Protein AF-M4BXI0-F1 (afdb_monomer)

Sequence (98 aa):
MNLVLALQSVRAERDAKNLPRAQNAPPVLPAQLVKLSPRRFVKDVLSPHREQLAKAWTDEWIDGVESDHRLLRKTYDEDEEFRAVIDKHDVNTFFDEA

Foldseek 3Di:
DDVVVVVVPDDDDQDPLNDDDPDDQPLAAPLNLLVDDLVCCCPVPLVVCPVNCVVPHDPVVSVVVSVVSVVSNVCCVVPPVSVVVSVVDDPPQDNVND

Mean predicted aligned error: 10.44 Å

Radius of gyration: 17.85 Å; Cα contacts (8 Å, |Δi|>4): 49; chains: 1; bounding box: 33×36×53 Å

Secondary structure (DSSP, 8-state):
--HHHHHHT------TTSPPPSSPPP---HHHHHTS-HHHHIIIIIGGGHHHHTTTS-HHHHHHHHHHHHHHHHHHHH-HHHHHHHHH--TT--GGG-

pLDDT: mean 80.12, std 13.57, range [50.81, 96.62]

Solvent-accessible surface area (backbone atoms only — not comparable to full-atom values): 6179 Å² total; per-residue (Å²): 134,63,67,70,66,56,54,74,68,63,70,89,76,76,46,94,89,58,59,81,66,97,61,75,80,74,97,64,55,75,56,54,57,46,73,42,53,66,72,52,38,43,61,74,56,46,57,80,40,41,79,64,46,58,75,82,43,52,70,68,59,59,54,43,52,56,54,52,47,49,50,49,30,49,45,46,77,72,34,67,69,61,30,52,57,43,64,68,58,51,98,83,54,48,82,92,76,106

Organism: Hyaloperonospora arabidopsidis (strain Emoy2) (NCBI:txid559515)

Structure (mmCIF, N/CA/C/O backbone):
data_AF-M4BXI0-F1
#
_entry.id   AF-M4BXI0-F1
#
loop_
_atom_site.group_PDB
_atom_site.id
_atom_site.type_symbol
_atom_site.label_atom_id
_atom_site.label_alt_id
_atom_site.label_comp_id
_atom_site.label_asym_id
_atom_site.label_entity_id
_atom_site.label_seq_id
_atom_site.pdbx_PDB_ins_code
_atom_site.Cartn_x
_atom_site.Cartn_y
_atom_site.Cartn_z
_atom_site.occupancy
_atom_site.B_iso_or_equiv
_atom_site.auth_seq_id
_atom_s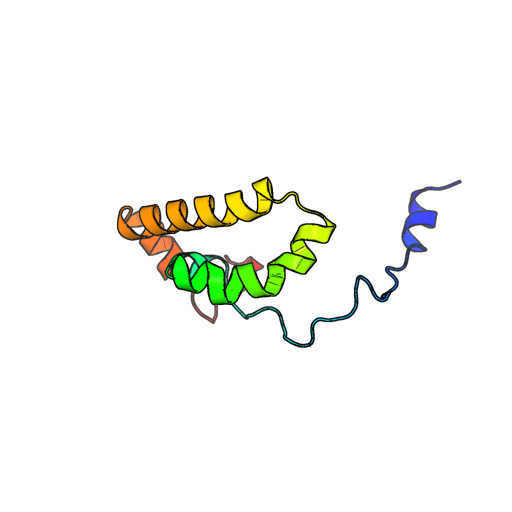ite.auth_comp_id
_atom_site.auth_asym_id
_atom_site.auth_atom_id
_atom_site.pdbx_PDB_model_num
ATOM 1 N N . MET A 1 1 ? -1.970 24.258 -36.898 1.00 57.25 1 MET A N 1
ATOM 2 C CA . MET A 1 1 ? -2.087 22.833 -36.519 1.00 57.25 1 MET A CA 1
ATOM 3 C C . MET A 1 1 ? -2.892 22.767 -35.230 1.00 57.25 1 MET A C 1
ATOM 5 O O . MET A 1 1 ? -2.483 23.380 -34.255 1.00 57.25 1 MET A O 1
ATOM 9 N N . ASN A 1 2 ? -4.079 22.156 -35.249 1.00 75.19 2 ASN A N 1
ATOM 10 C CA . ASN A 1 2 ? -4.975 22.124 -34.090 1.00 75.19 2 ASN A CA 1
ATOM 11 C C . ASN A 1 2 ? -4.590 20.941 -33.184 1.00 75.19 2 ASN A C 1
ATOM 13 O O . ASN A 1 2 ? -4.844 19.789 -33.532 1.00 75.19 2 ASN A O 1
ATOM 17 N N . LEU A 1 3 ? -3.950 21.238 -32.050 1.00 70.62 3 LEU A N 1
ATOM 18 C CA . LEU A 1 3 ? -3.467 20.260 -31.064 1.00 70.62 3 LEU A CA 1
ATOM 19 C C . LEU A 1 3 ? -4.561 19.292 -30.586 1.00 70.62 3 LEU A C 1
ATOM 21 O O . LEU A 1 3 ? -4.279 18.122 -30.347 1.00 70.62 3 LEU A O 1
ATOM 25 N N . VAL A 1 4 ? -5.814 19.751 -30.515 1.00 71.00 4 VAL A N 1
ATOM 26 C CA . VAL A 1 4 ? -6.952 18.938 -30.061 1.00 71.00 4 VAL A CA 1
ATOM 27 C C . VAL A 1 4 ? -7.292 17.831 -31.067 1.00 71.00 4 VAL A C 1
ATOM 29 O O . VAL A 1 4 ? -7.540 16.697 -30.668 1.00 71.00 4 VAL A O 1
ATOM 32 N N . LEU A 1 5 ? -7.226 18.119 -32.372 1.00 71.44 5 LEU A N 1
ATOM 33 C CA . LEU A 1 5 ? -7.442 17.114 -33.425 1.00 71.44 5 LEU A CA 1
ATOM 34 C C . LEU A 1 5 ? -6.283 16.106 -33.501 1.00 71.44 5 LEU A C 1
ATOM 36 O O . LEU A 1 5 ? -6.508 14.926 -33.754 1.00 71.44 5 LEU A O 1
ATOM 40 N N . ALA A 1 6 ? -5.049 16.548 -33.241 1.00 68.81 6 ALA A N 1
ATOM 41 C CA . ALA A 1 6 ? -3.876 15.672 -33.220 1.00 68.81 6 ALA A CA 1
ATOM 42 C C . ALA A 1 6 ? -3.890 14.695 -32.027 1.00 68.81 6 ALA A C 1
ATOM 44 O O . ALA A 1 6 ? -3.482 13.543 -32.164 1.00 68.81 6 ALA A O 1
ATOM 45 N N . LEU A 1 7 ? -4.419 15.110 -30.873 1.00 71.50 7 LEU A N 1
ATOM 46 C CA . LEU A 1 7 ? -4.596 14.231 -29.712 1.00 71.50 7 LEU A CA 1
ATOM 47 C C . LEU A 1 7 ? -5.637 13.129 -29.957 1.00 71.50 7 LEU A C 1
ATOM 49 O O . LEU A 1 7 ? -5.433 12.002 -29.521 1.00 71.50 7 LEU A O 1
ATOM 53 N N . GLN A 1 8 ? -6.704 13.407 -30.714 1.00 69.88 8 GLN A N 1
ATOM 54 C CA . GLN A 1 8 ? -7.715 12.399 -31.075 1.00 69.88 8 GLN A CA 1
ATOM 55 C C . GLN A 1 8 ? -7.158 11.269 -31.959 1.00 69.88 8 GLN A C 1
ATOM 57 O O . GLN A 1 8 ? -7.726 10.179 -32.001 1.00 69.88 8 GLN A O 1
ATOM 62 N N . SER A 1 9 ? -6.041 11.515 -32.652 1.00 69.44 9 SER A N 1
ATOM 63 C CA . SER A 1 9 ? -5.325 10.506 -33.440 1.00 69.44 9 SER A CA 1
ATOM 64 C C . SER A 1 9 ? -4.281 9.710 -32.651 1.00 69.44 9 SER A C 1
ATOM 66 O O . SER A 1 9 ? -3.763 8.721 -33.168 1.00 69.44 9 SER A O 1
ATOM 68 N N . VAL A 1 10 ? -3.984 10.092 -31.404 1.00 73.06 10 VAL A N 1
ATOM 69 C CA . VAL A 1 10 ? -3.075 9.331 -30.541 1.00 73.06 10 VAL A CA 1
ATOM 70 C C . VAL A 1 10 ? -3.819 8.098 -30.045 1.00 73.06 10 VAL A C 1
ATOM 72 O O . VAL A 1 10 ? -4.685 8.172 -29.176 1.00 73.06 10 VAL A O 1
ATOM 75 N N . ARG A 1 11 ? -3.482 6.939 -30.607 1.00 67.38 11 ARG A N 1
ATOM 76 C CA . ARG A 1 11 ? -3.897 5.648 -30.061 1.00 67.38 11 ARG A CA 1
ATOM 77 C C . ARG A 1 11 ? -2.779 5.114 -29.184 1.00 67.38 11 ARG A C 1
ATOM 79 O O . ARG A 1 11 ? -1.634 5.051 -29.618 1.00 67.38 11 ARG A O 1
ATOM 86 N N . ALA A 1 12 ? -3.122 4.711 -27.964 1.00 63.78 12 ALA A N 1
ATOM 87 C CA . ALA A 1 12 ? -2.208 3.943 -27.136 1.00 63.78 12 ALA A CA 1
ATOM 88 C C . ALA A 1 12 ? -1.968 2.587 -27.815 1.00 63.78 12 ALA A C 1
ATOM 90 O O . ALA A 1 12 ? -2.876 1.761 -27.912 1.00 63.78 12 ALA A O 1
ATOM 91 N N . GLU A 1 13 ? -0.759 2.379 -28.323 1.00 68.50 13 GLU A N 1
ATOM 92 C CA . GLU A 1 13 ? -0.342 1.100 -28.880 1.00 68.50 13 GLU A CA 1
ATOM 93 C C . GLU A 1 13 ? 0.166 0.197 -27.750 1.00 68.50 13 GLU A C 1
ATOM 95 O O . GLU A 1 13 ? 0.874 0.642 -26.843 1.00 68.50 13 GLU A O 1
ATOM 100 N N . ARG A 1 14 ? -0.228 -1.080 -27.773 1.00 63.00 14 ARG A N 1
ATOM 101 C CA . ARG A 1 14 ? 0.365 -2.079 -26.882 1.00 63.00 14 ARG A CA 1
ATOM 102 C C . ARG A 1 14 ? 1.667 -2.554 -27.500 1.00 63.00 14 ARG A C 1
ATOM 104 O O . ARG A 1 14 ? 1.655 -3.173 -28.556 1.00 63.00 14 ARG A O 1
ATOM 111 N N . ASP A 1 15 ? 2.762 -2.315 -26.804 1.00 72.00 15 ASP A N 1
ATOM 112 C CA . ASP A 1 15 ? 4.080 -2.824 -27.153 1.00 72.00 15 ASP A CA 1
ATOM 113 C C . ASP A 1 15 ? 4.554 -3.845 -26.107 1.00 72.00 15 ASP A C 1
ATOM 115 O O . ASP A 1 15 ? 3.867 -4.128 -25.122 1.00 72.00 15 ASP A O 1
ATOM 119 N N . ALA A 1 16 ? 5.767 -4.375 -26.283 1.00 73.44 16 ALA A N 1
ATOM 120 C CA . ALA A 1 16 ? 6.397 -5.272 -25.311 1.00 73.44 16 ALA A CA 1
ATOM 121 C C . ALA A 1 16 ? 6.516 -4.659 -23.897 1.00 73.44 16 ALA A C 1
ATOM 123 O O . ALA A 1 16 ? 6.718 -5.383 -22.922 1.00 73.44 16 ALA A O 1
ATOM 124 N N . LYS A 1 17 ? 6.387 -3.332 -23.760 1.00 63.12 17 LYS A N 1
ATOM 125 C CA . LYS A 1 17 ? 6.450 -2.621 -22.481 1.00 63.12 17 LYS A CA 1
ATOM 126 C C . LYS A 1 17 ? 5.076 -2.470 -21.818 1.00 63.12 17 LYS A C 1
ATOM 128 O O . LYS A 1 17 ? 5.064 -2.301 -20.596 1.00 63.12 17 LYS A O 1
ATOM 133 N N . ASN A 1 18 ? 3.979 -2.597 -22.572 1.00 65.56 18 ASN A N 1
ATOM 134 C CA . ASN A 1 18 ? 2.582 -2.469 -22.133 1.00 65.56 18 ASN A CA 1
ATOM 135 C C . ASN A 1 18 ? 1.714 -3.707 -22.466 1.00 65.56 18 ASN A C 1
ATOM 137 O O . ASN A 1 18 ? 0.500 -3.609 -22.676 1.00 65.56 18 ASN A O 1
ATOM 141 N N . LEU A 1 19 ? 2.330 -4.891 -22.541 1.00 68.00 19 LEU A N 1
ATOM 142 C CA . LEU A 1 19 ? 1.592 -6.149 -22.630 1.00 68.00 19 LEU A CA 1
ATOM 143 C C . LEU A 1 19 ? 0.730 -6.352 -21.370 1.00 68.00 19 LEU A C 1
ATOM 145 O O . LEU A 1 19 ? 1.152 -5.988 -20.268 1.00 68.00 19 LEU A O 1
ATOM 149 N N . PRO A 1 20 ? -0.471 -6.946 -21.506 1.00 62.03 20 PRO A N 1
ATOM 150 C CA . PRO A 1 20 ? -1.286 -7.294 -20.352 1.00 62.03 20 PRO A CA 1
ATOM 151 C C . PRO A 1 20 ? -0.510 -8.260 -19.452 1.00 62.03 20 PRO A C 1
ATOM 153 O O . PRO A 1 20 ? 0.151 -9.182 -19.934 1.00 62.03 20 PRO A O 1
ATOM 156 N N . ARG A 1 21 ? -0.595 -8.056 -18.135 1.00 61.50 21 ARG A N 1
ATOM 157 C CA . ARG A 1 21 ? -0.056 -9.021 -17.176 1.00 61.50 21 ARG A CA 1
ATOM 158 C C . ARG A 1 21 ? -0.749 -10.369 -17.356 1.00 61.50 21 ARG A C 1
ATOM 160 O O . ARG A 1 21 ? -1.951 -10.427 -17.594 1.00 61.50 21 ARG A O 1
ATOM 167 N N . ALA A 1 22 ? 0.007 -11.448 -17.159 1.00 60.34 22 ALA A N 1
ATOM 168 C CA . ALA A 1 22 ? -0.545 -12.802 -17.106 1.00 60.34 22 ALA A CA 1
ATOM 169 C C . ALA A 1 22 ? -1.521 -12.995 -15.927 1.00 60.34 22 ALA A C 1
ATOM 171 O O . ALA A 1 22 ? -2.373 -13.876 -15.967 1.00 60.34 22 ALA A O 1
ATOM 172 N N . GLN A 1 23 ? -1.399 -12.168 -14.885 1.00 55.62 23 GLN A N 1
ATOM 173 C CA . GLN A 1 23 ? -2.318 -12.122 -13.753 1.00 55.62 23 GLN A CA 1
ATOM 174 C C . GLN A 1 23 ? -3.065 -10.793 -13.760 1.00 55.62 23 GLN A C 1
ATOM 176 O O . GLN A 1 23 ? -2.453 -9.730 -13.889 1.00 55.62 23 GLN A O 1
ATOM 181 N N . ASN A 1 24 ? -4.387 -10.863 -13.605 1.00 57.78 24 ASN A N 1
ATOM 182 C CA . ASN A 1 24 ? -5.210 -9.682 -13.379 1.00 57.78 24 ASN A CA 1
ATOM 183 C C . ASN A 1 24 ? -4.710 -8.931 -12.141 1.00 57.78 24 ASN A C 1
ATOM 185 O O . ASN A 1 24 ? -4.183 -9.548 -11.211 1.00 57.78 24 ASN A O 1
ATOM 189 N N . ALA A 1 25 ? -4.895 -7.607 -12.126 1.00 55.00 25 ALA A N 1
ATOM 190 C CA . ALA A 1 25 ? -4.743 -6.853 -10.889 1.00 55.00 25 ALA A CA 1
ATOM 191 C C . ALA A 1 25 ? -5.608 -7.537 -9.818 1.00 55.00 25 ALA A C 1
ATOM 193 O O . ALA A 1 25 ? -6.755 -7.897 -10.115 1.00 55.00 25 ALA A O 1
ATOM 194 N N . PRO A 1 26 ? -5.063 -7.804 -8.622 1.00 55.50 26 PRO A N 1
ATOM 195 C CA . PRO A 1 26 ? -5.844 -8.460 -7.596 1.00 55.50 26 PRO A CA 1
ATOM 196 C C . PRO A 1 26 ? -7.067 -7.573 -7.291 1.00 55.50 26 PRO A C 1
ATOM 198 O O . PRO A 1 26 ? -6.931 -6.346 -7.291 1.00 55.50 26 PRO A O 1
ATOM 201 N N . PRO A 1 27 ? -8.264 -8.154 -7.089 1.00 57.81 27 PRO A N 1
ATOM 202 C CA . PRO A 1 27 ? -9.490 -7.407 -6.824 1.00 57.81 27 PRO A CA 1
ATOM 203 C C . PRO A 1 27 ? -9.460 -6.900 -5.380 1.00 57.81 27 PRO A C 1
ATOM 205 O O . PRO A 1 27 ? -10.194 -7.383 -4.524 1.00 57.81 27 PRO A O 1
ATOM 208 N N . VAL A 1 28 ? -8.524 -6.003 -5.085 1.00 62.12 28 VAL A N 1
ATOM 209 C CA . VAL A 1 28 ? -8.322 -5.450 -3.750 1.00 62.12 28 VAL A CA 1
ATOM 210 C C . VAL A 1 28 ? -8.782 -4.010 -3.804 1.00 62.12 28 VAL A C 1
ATOM 212 O O . VAL A 1 28 ? -8.166 -3.179 -4.471 1.00 62.12 28 VAL A O 1
ATOM 215 N N . LEU A 1 29 ? -9.883 -3.721 -3.117 1.00 71.44 29 LEU A N 1
ATOM 216 C CA . LEU A 1 29 ? -10.291 -2.340 -2.896 1.00 71.44 29 LEU A CA 1
ATOM 217 C C . LEU A 1 29 ? -9.204 -1.620 -2.083 1.00 71.44 29 LEU A C 1
ATOM 219 O O . LEU A 1 29 ? -8.557 -2.264 -1.247 1.00 71.44 29 LEU A O 1
ATOM 223 N N . PRO A 1 30 ? -9.013 -0.299 -2.256 1.00 70.94 30 PRO A N 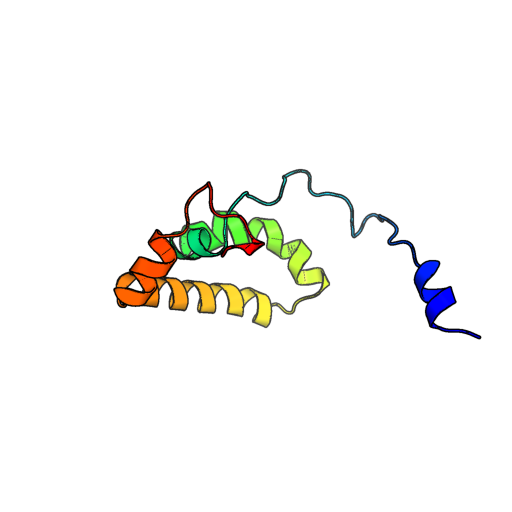1
ATOM 224 C CA . PRO A 1 30 ? -8.032 0.457 -1.475 1.00 70.94 30 PRO A CA 1
ATOM 225 C C . PRO A 1 30 ? -8.156 0.208 0.039 1.00 70.94 30 PRO A C 1
ATOM 227 O O . PRO A 1 30 ? -7.160 -0.062 0.711 1.00 70.94 30 PRO A O 1
ATOM 230 N N . ALA A 1 31 ? -9.388 0.153 0.556 1.00 79.00 31 ALA A N 1
ATOM 231 C CA . ALA A 1 31 ? -9.682 -0.147 1.958 1.00 79.00 31 ALA A CA 1
ATOM 232 C C . ALA A 1 31 ? -9.195 -1.539 2.414 1.00 79.00 31 ALA A C 1
ATOM 234 O O . ALA A 1 31 ? -8.781 -1.728 3.557 1.00 79.00 31 ALA A O 1
ATOM 235 N N . GLN A 1 32 ? -9.188 -2.532 1.522 1.00 81.44 32 GLN A N 1
ATOM 236 C CA . GLN A 1 32 ? -8.713 -3.878 1.842 1.00 81.44 32 GLN A CA 1
ATOM 237 C C . GLN A 1 32 ? -7.182 -3.953 1.933 1.00 81.44 32 GLN A C 1
ATOM 239 O O . GLN A 1 32 ? -6.666 -4.811 2.652 1.00 81.44 32 GLN A O 1
ATOM 244 N N . LEU A 1 33 ? -6.446 -3.050 1.272 1.00 86.75 33 LEU A N 1
ATOM 245 C CA . LEU A 1 33 ? -4.982 -2.997 1.366 1.00 86.75 33 LEU A CA 1
ATOM 246 C C . LEU A 1 33 ? -4.525 -2.662 2.788 1.00 86.75 33 LEU A C 1
ATOM 248 O O . LEU A 1 33 ? -3.588 -3.281 3.293 1.00 86.75 33 LEU A O 1
ATOM 252 N N . VAL A 1 34 ? -5.232 -1.755 3.464 1.00 89.38 34 VAL A N 1
ATOM 253 C CA . VAL A 1 34 ? -4.968 -1.373 4.862 1.00 89.38 34 VAL A CA 1
ATOM 254 C C . VAL A 1 34 ? -5.116 -2.574 5.809 1.00 89.38 34 VAL A C 1
ATOM 256 O O . VAL A 1 34 ? -4.369 -2.728 6.777 1.00 89.38 34 VAL A O 1
ATOM 259 N N . LYS A 1 35 ? -6.030 -3.499 5.488 1.00 88.62 35 LYS A N 1
ATOM 260 C CA . LYS A 1 35 ? -6.280 -4.714 6.281 1.00 88.62 35 LYS A CA 1
ATOM 261 C C . LYS A 1 35 ? -5.211 -5.795 6.092 1.00 88.62 35 LYS A C 1
ATOM 263 O O . LYS A 1 35 ? -5.155 -6.731 6.894 1.00 88.62 35 LYS A O 1
ATOM 268 N N . LEU A 1 36 ? -4.339 -5.687 5.087 1.00 90.38 36 LEU A N 1
ATOM 269 C CA . LEU A 1 36 ? -3.210 -6.602 4.923 1.00 90.38 36 LEU A CA 1
ATOM 270 C C . LEU A 1 36 ? -2.127 -6.312 5.964 1.00 90.38 36 LEU A C 1
ATOM 272 O O . LEU A 1 36 ? -1.845 -5.165 6.296 1.00 90.38 36 LEU A O 1
ATOM 276 N N . SER A 1 37 ? -1.468 -7.362 6.456 1.00 92.06 37 SER A N 1
ATOM 277 C CA . SER A 1 37 ? -0.241 -7.166 7.228 1.00 92.06 37 SER A CA 1
ATOM 278 C C . SER A 1 37 ? 0.867 -6.631 6.310 1.00 92.06 37 SER A C 1
ATOM 280 O O . SER A 1 37 ? 0.898 -7.015 5.136 1.00 92.06 37 SER A O 1
ATOM 282 N N . PRO A 1 38 ? 1.822 -5.824 6.814 1.00 92.94 38 PRO A N 1
ATOM 283 C CA . PRO A 1 38 ? 2.899 -5.271 5.986 1.00 92.94 38 PRO A CA 1
ATOM 284 C C . PRO A 1 38 ? 3.658 -6.339 5.189 1.00 92.94 38 PRO A C 1
ATOM 286 O O . PRO A 1 38 ? 3.883 -6.203 3.991 1.00 92.94 38 PRO A O 1
ATOM 289 N N . ARG A 1 39 ? 3.945 -7.490 5.815 1.00 93.12 39 ARG A N 1
ATOM 290 C CA . ARG A 1 39 ? 4.582 -8.630 5.137 1.00 93.12 39 ARG A CA 1
ATOM 291 C C . ARG A 1 39 ? 3.761 -9.141 3.951 1.00 93.12 39 ARG A C 1
ATOM 293 O O . ARG A 1 39 ? 4.329 -9.511 2.925 1.00 93.12 39 ARG A O 1
ATOM 300 N N . ARG A 1 40 ? 2.438 -9.221 4.109 1.00 91.38 40 ARG A N 1
ATOM 301 C CA . ARG A 1 40 ? 1.539 -9.727 3.070 1.00 91.38 40 ARG A CA 1
ATOM 302 C C . ARG A 1 40 ? 1.347 -8.703 1.959 1.00 91.38 40 ARG A C 1
ATOM 304 O O . ARG A 1 40 ? 1.379 -9.084 0.800 1.00 91.38 40 ARG A O 1
ATOM 311 N N . PHE A 1 41 ? 1.248 -7.423 2.305 1.00 91.12 41 PHE A N 1
ATOM 312 C CA . PHE A 1 41 ? 1.242 -6.327 1.341 1.00 91.12 41 PHE A CA 1
ATOM 313 C C . PHE A 1 41 ? 2.498 -6.348 0.458 1.00 91.12 41 PHE A C 1
ATOM 315 O O . PHE A 1 41 ? 2.393 -6.400 -0.766 1.00 91.12 41 PHE A O 1
ATOM 322 N N . VAL A 1 42 ? 3.691 -6.432 1.055 1.00 91.00 42 VAL A N 1
ATOM 323 C CA . VAL A 1 42 ? 4.944 -6.493 0.287 1.00 91.00 42 VAL A CA 1
ATOM 324 C C . VAL A 1 42 ? 4.985 -7.721 -0.618 1.00 91.00 42 VAL A C 1
ATOM 326 O O . VAL A 1 42 ? 5.323 -7.606 -1.794 1.00 91.00 42 VAL A O 1
ATOM 329 N N . LYS A 1 43 ? 4.641 -8.901 -0.095 1.00 90.38 43 LYS A N 1
ATOM 330 C CA . LYS A 1 43 ? 4.737 -10.159 -0.844 1.00 90.38 43 LYS A CA 1
ATOM 331 C C . LYS A 1 43 ? 3.709 -10.259 -1.973 1.00 90.38 43 LYS A C 1
ATOM 333 O O . LYS A 1 43 ? 4.070 -10.653 -3.078 1.00 90.38 43 LYS A O 1
ATOM 338 N N . ASP A 1 44 ? 2.451 -9.947 -1.679 1.00 86.12 44 ASP A N 1
ATOM 339 C CA . ASP A 1 44 ? 1.319 -10.257 -2.555 1.00 86.12 44 ASP A CA 1
ATOM 340 C C . ASP A 1 44 ? 0.928 -9.057 -3.444 1.00 86.12 44 ASP A C 1
ATOM 342 O O . ASP A 1 44 ? 0.311 -9.261 -4.486 1.00 86.12 44 ASP A O 1
ATOM 346 N N . VAL A 1 45 ? 1.298 -7.821 -3.069 1.00 86.50 45 VAL A N 1
ATOM 347 C CA . VAL A 1 45 ? 0.928 -6.588 -3.796 1.00 86.50 45 VAL A CA 1
ATOM 348 C C . VAL A 1 45 ? 2.149 -5.871 -4.368 1.00 86.50 45 VAL A C 1
ATOM 350 O O . VAL A 1 45 ? 2.198 -5.623 -5.567 1.00 86.50 45 VAL A O 1
ATOM 353 N N . LEU A 1 46 ? 3.162 -5.550 -3.559 1.00 88.50 46 LEU A N 1
ATOM 354 C CA . LEU A 1 46 ? 4.277 -4.722 -4.040 1.00 88.50 46 LEU A C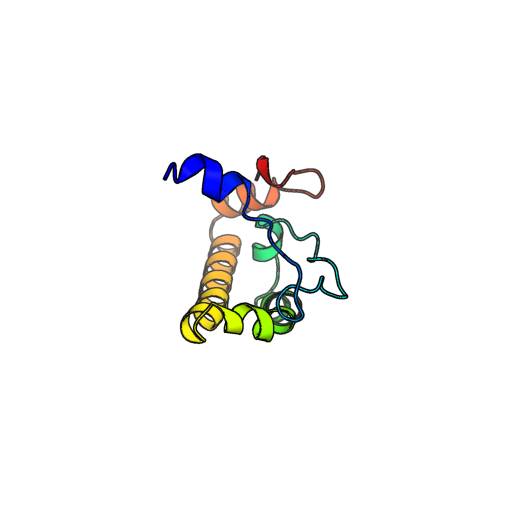A 1
ATOM 355 C C . LEU A 1 46 ? 5.268 -5.516 -4.908 1.00 88.50 46 LEU A C 1
ATOM 357 O O . LEU A 1 46 ? 5.574 -5.131 -6.036 1.00 88.50 46 LEU A O 1
ATOM 361 N N . SER A 1 47 ? 5.740 -6.662 -4.412 1.00 89.69 47 SER A N 1
ATOM 362 C CA . SER A 1 47 ? 6.780 -7.475 -5.062 1.00 89.69 47 SER A CA 1
ATOM 363 C C . SER A 1 47 ? 6.405 -7.932 -6.475 1.00 89.69 47 SER A C 1
ATOM 365 O O . SER A 1 47 ? 7.234 -7.774 -7.373 1.00 89.69 47 SER A O 1
ATOM 367 N N . PRO A 1 48 ? 5.174 -8.417 -6.747 1.00 88.06 48 PRO A N 1
ATOM 368 C CA . PRO A 1 48 ? 4.797 -8.822 -8.099 1.00 88.06 48 PRO A CA 1
ATOM 369 C C . PRO A 1 48 ? 4.761 -7.641 -9.076 1.00 88.06 48 PRO A C 1
ATOM 371 O O . PRO A 1 48 ? 4.781 -7.843 -10.291 1.00 88.06 48 PRO A O 1
ATOM 374 N N . HIS A 1 49 ? 4.669 -6.407 -8.574 1.00 85.75 49 HIS A N 1
ATOM 375 C CA . HIS A 1 49 ? 4.541 -5.187 -9.366 1.00 85.75 49 HIS A CA 1
ATOM 376 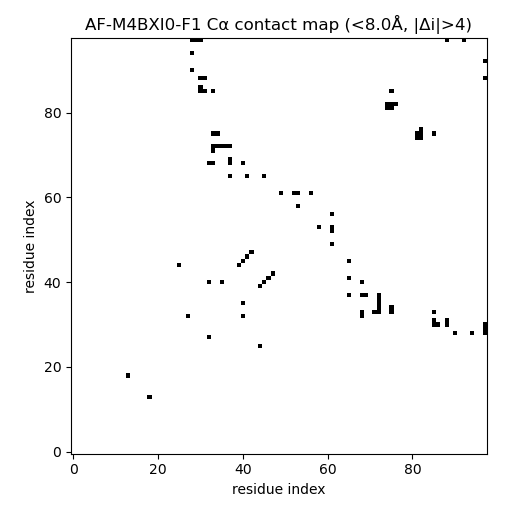C C . HIS A 1 49 ? 5.835 -4.370 -9.461 1.00 85.75 49 HIS A C 1
ATOM 378 O O . HIS A 1 49 ? 5.914 -3.466 -10.293 1.00 85.75 49 HIS A O 1
ATOM 384 N N . ARG A 1 50 ? 6.878 -4.742 -8.710 1.00 86.69 50 ARG A N 1
ATOM 385 C CA . AR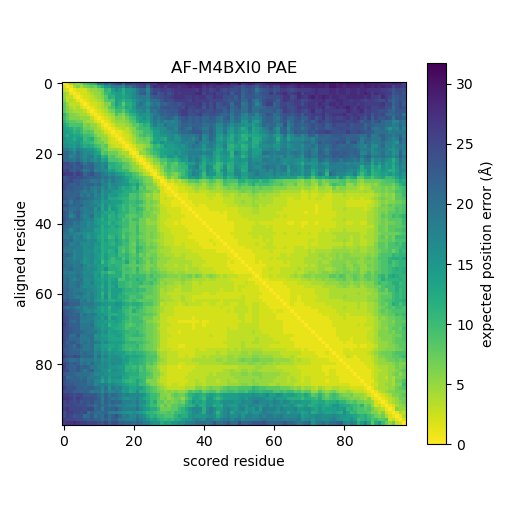G A 1 50 ? 8.115 -3.966 -8.556 1.00 86.69 50 ARG A CA 1
ATOM 386 C C . ARG A 1 50 ? 8.835 -3.668 -9.871 1.00 86.69 50 ARG A C 1
ATOM 388 O O . ARG A 1 50 ? 9.120 -2.510 -10.147 1.00 86.69 50 ARG A O 1
ATOM 395 N N . GLU A 1 51 ? 9.051 -4.674 -10.721 1.00 85.75 51 GLU A N 1
ATOM 396 C CA . GLU A 1 51 ? 9.704 -4.482 -12.031 1.00 85.75 51 GLU A CA 1
ATOM 397 C C . GLU A 1 51 ? 8.936 -3.519 -12.945 1.00 85.75 51 GLU A C 1
ATOM 399 O O . GLU A 1 51 ? 9.521 -2.839 -13.784 1.00 85.75 51 GLU A O 1
ATOM 404 N N . GLN A 1 52 ? 7.611 -3.466 -12.805 1.00 84.31 52 GLN A N 1
ATOM 405 C CA . GLN A 1 52 ? 6.781 -2.586 -13.616 1.00 84.31 52 GLN A CA 1
ATOM 406 C C . GLN A 1 52 ? 6.738 -1.170 -13.049 1.00 84.31 52 GLN A C 1
ATOM 408 O O . GLN A 1 52 ? 6.804 -0.222 -13.826 1.00 84.31 52 GLN A O 1
ATOM 413 N N . LEU A 1 53 ? 6.676 -1.032 -11.723 1.00 86.75 53 LEU A N 1
ATOM 414 C CA . LEU A 1 53 ? 6.785 0.259 -11.046 1.00 86.75 53 LEU A CA 1
ATOM 415 C C . LEU A 1 53 ? 8.131 0.918 -11.361 1.00 86.75 53 LEU A C 1
ATOM 417 O O . LEU A 1 53 ? 8.151 2.078 -11.756 1.00 86.75 53 LEU A O 1
ATOM 421 N N . ALA A 1 54 ? 9.227 0.155 -11.346 1.00 88.44 54 ALA A N 1
ATOM 422 C CA . ALA A 1 54 ? 10.572 0.644 -11.661 1.00 88.44 54 ALA A CA 1
ATOM 423 C C . ALA A 1 54 ? 10.726 1.220 -13.087 1.00 88.44 54 ALA A C 1
ATOM 425 O O . ALA A 1 54 ? 11.711 1.890 -13.382 1.00 88.44 54 ALA A O 1
ATOM 426 N N . LYS A 1 55 ? 9.760 0.999 -13.995 1.00 87.38 55 LYS A N 1
ATOM 427 C CA . LYS A 1 55 ? 9.762 1.635 -15.327 1.00 87.38 55 LYS A CA 1
ATOM 428 C C . LYS A 1 55 ? 9.429 3.129 -15.281 1.00 87.38 55 LYS A C 1
ATOM 430 O O . LYS A 1 55 ? 9.739 3.832 -16.239 1.00 87.38 55 LYS A O 1
ATOM 435 N N . ALA A 1 56 ? 8.750 3.588 -14.231 1.00 86.75 56 ALA A N 1
ATOM 436 C CA . ALA A 1 56 ? 8.257 4.960 -14.113 1.00 86.75 56 ALA A CA 1
ATOM 437 C C . ALA A 1 56 ? 8.524 5.595 -12.738 1.00 86.75 56 ALA A C 1
ATOM 439 O O . ALA A 1 56 ? 8.395 6.808 -12.603 1.00 86.75 56 ALA A O 1
ATOM 440 N N . TRP A 1 57 ? 8.822 4.792 -11.717 1.00 90.88 57 TRP A N 1
ATOM 441 C CA . TRP A 1 57 ? 8.992 5.216 -10.330 1.00 90.88 57 TRP A CA 1
ATOM 442 C C . TRP A 1 57 ? 10.430 4.968 -9.883 1.00 90.88 57 TRP A C 1
ATOM 444 O O . TRP A 1 57 ? 11.073 4.022 -10.340 1.00 90.88 57 TRP A O 1
ATOM 454 N N . THR A 1 58 ? 10.927 5.815 -8.983 1.00 92.94 58 THR A N 1
ATOM 455 C CA . THR A 1 58 ? 12.225 5.613 -8.332 1.00 92.94 58 THR A CA 1
ATOM 456 C C . THR A 1 58 ? 12.118 4.543 -7.246 1.00 92.94 58 THR A C 1
ATOM 458 O O . THR A 1 58 ? 11.034 4.299 -6.711 1.00 92.94 58 THR A O 1
ATOM 461 N N . ASP A 1 59 ? 13.246 3.930 -6.879 1.00 89.50 59 ASP A N 1
ATOM 462 C CA . ASP A 1 59 ? 13.283 2.981 -5.759 1.00 89.50 59 ASP A CA 1
ATOM 463 C C . ASP A 1 59 ? 12.813 3.635 -4.449 1.00 89.50 59 ASP A C 1
ATOM 465 O O . ASP A 1 59 ? 12.049 3.028 -3.708 1.00 89.50 59 ASP A O 1
ATOM 469 N N . GLU A 1 60 ? 13.151 4.909 -4.217 1.00 93.62 60 GLU A N 1
ATOM 470 C CA . GLU A 1 60 ? 12.660 5.679 -3.063 1.00 93.62 60 GLU A CA 1
ATOM 471 C C . GLU A 1 60 ? 11.132 5.802 -3.037 1.00 93.62 60 GLU A C 1
ATOM 473 O O . GLU A 1 60 ? 10.527 5.703 -1.973 1.00 93.62 60 GLU A O 1
ATOM 478 N N . TRP A 1 61 ? 10.484 5.996 -4.191 1.00 93.94 61 TRP A N 1
ATOM 479 C CA . TRP A 1 61 ? 9.021 6.024 -4.254 1.00 93.94 61 TRP A CA 1
ATOM 480 C C . TRP A 1 61 ? 8.421 4.648 -3.979 1.00 93.94 61 TRP A C 1
ATOM 482 O O . TRP A 1 61 ? 7.409 4.547 -3.290 1.00 93.94 61 TRP A O 1
ATOM 492 N N . ILE A 1 62 ? 9.045 3.585 -4.490 1.00 89.25 62 ILE A N 1
ATOM 493 C CA . ILE A 1 62 ? 8.597 2.206 -4.261 1.00 89.25 62 ILE A CA 1
ATOM 494 C C . ILE A 1 62 ? 8.720 1.837 -2.776 1.00 89.25 62 ILE A C 1
ATOM 496 O O . ILE A 1 62 ? 7.783 1.274 -2.211 1.00 89.25 62 ILE A O 1
ATOM 500 N N . ASP A 1 63 ? 9.829 2.193 -2.131 1.00 90.31 63 ASP A N 1
ATOM 501 C CA . ASP A 1 63 ? 10.050 1.959 -0.701 1.00 90.31 63 ASP A CA 1
ATOM 502 C C . ASP A 1 63 ? 9.147 2.862 0.168 1.00 90.31 63 ASP A C 1
ATOM 504 O O . ASP A 1 63 ? 8.669 2.454 1.234 1.00 90.31 63 ASP A O 1
ATOM 508 N N . GLY A 1 64 ? 8.841 4.072 -0.314 1.00 94.44 64 GLY A N 1
ATOM 509 C CA . GLY A 1 64 ? 7.876 4.990 0.292 1.00 94.44 64 GLY A CA 1
ATOM 510 C C . GLY A 1 64 ? 6.484 4.371 0.433 1.00 94.44 64 GLY A C 1
ATOM 511 O O . GLY A 1 64 ? 5.891 4.448 1.506 1.00 94.44 64 GLY A O 1
ATOM 512 N N . VAL A 1 65 ? 6.012 3.641 -0.585 1.00 92.06 65 VAL A N 1
ATOM 513 C CA . VAL A 1 65 ? 4.713 2.940 -0.534 1.00 92.06 65 VAL A CA 1
ATOM 514 C C . VAL A 1 65 ? 4.643 1.932 0.612 1.00 92.06 65 VAL A C 1
ATOM 516 O O . VAL A 1 65 ? 3.602 1.792 1.255 1.00 92.06 65 VAL A O 1
ATOM 519 N N . GLU A 1 66 ? 5.729 1.208 0.888 1.00 91.75 66 GLU A N 1
ATOM 520 C CA . GLU A 1 66 ? 5.752 0.282 2.021 1.00 91.75 66 GLU A CA 1
ATOM 521 C C . GLU A 1 66 ? 5.664 1.029 3.360 1.00 91.75 66 GLU A C 1
ATOM 523 O O . GLU A 1 66 ? 4.972 0.585 4.280 1.00 91.75 66 GLU A O 1
ATOM 528 N N . SER A 1 67 ? 6.344 2.170 3.469 1.00 94.06 67 SER A N 1
ATOM 529 C CA . SER A 1 67 ? 6.306 3.013 4.668 1.00 94.06 67 SER A CA 1
ATOM 530 C C . SER A 1 67 ? 4.909 3.593 4.905 1.00 94.06 67 SER A C 1
ATOM 532 O O . SER A 1 67 ? 4.389 3.499 6.021 1.00 94.06 67 SER A O 1
ATOM 534 N N . ASP A 1 68 ? 4.264 4.092 3.851 1.00 94.56 68 ASP A N 1
ATOM 535 C CA . ASP A 1 68 ? 2.892 4.604 3.891 1.00 94.56 68 ASP A CA 1
ATOM 536 C C . ASP A 1 68 ? 1.896 3.508 4.279 1.00 94.56 68 ASP A C 1
ATOM 538 O O . ASP A 1 68 ? 1.012 3.724 5.109 1.00 94.56 68 ASP A O 1
ATOM 542 N N . HIS A 1 69 ? 2.070 2.290 3.753 1.00 94.38 69 HIS A N 1
ATOM 543 C CA . HIS A 1 69 ? 1.238 1.147 4.134 1.00 94.38 69 HIS A CA 1
ATOM 544 C C . HIS A 1 69 ? 1.349 0.827 5.628 1.00 94.38 69 HIS A C 1
ATOM 546 O O . HIS A 1 69 ? 0.332 0.623 6.293 1.00 94.38 69 HIS A O 1
ATOM 552 N N . ARG A 1 70 ? 2.567 0.823 6.184 1.00 94.62 70 ARG A N 1
ATOM 553 C CA . ARG A 1 70 ? 2.780 0.595 7.624 1.00 94.62 70 ARG A CA 1
ATOM 554 C C . ARG A 1 70 ? 2.117 1.676 8.470 1.00 94.62 70 ARG A C 1
ATOM 556 O O . ARG A 1 70 ? 1.559 1.349 9.517 1.00 94.62 70 ARG A O 1
ATOM 563 N N . LEU A 1 71 ? 2.165 2.932 8.025 1.00 95.62 71 LEU A N 1
ATOM 564 C CA . LEU A 1 71 ? 1.494 4.036 8.703 1.00 95.62 71 LEU A CA 1
ATOM 565 C C . LEU A 1 71 ? -0.027 3.854 8.674 1.00 95.62 71 LEU A C 1
ATOM 567 O O . LEU A 1 71 ? -0.644 3.856 9.733 1.00 95.62 71 LEU A O 1
ATOM 571 N N . LEU A 1 72 ? -0.610 3.595 7.500 1.00 93.44 72 LEU A N 1
ATOM 572 C CA . LEU A 1 72 ? -2.045 3.326 7.354 1.00 93.44 72 LEU A CA 1
ATOM 573 C C . LEU A 1 72 ? -2.495 2.146 8.215 1.00 93.44 72 LEU A C 1
ATOM 575 O O . LEU A 1 72 ? -3.546 2.200 8.851 1.00 93.44 72 LEU A O 1
ATOM 579 N N . ARG A 1 73 ? -1.688 1.082 8.268 1.00 94.44 73 ARG A N 1
ATOM 580 C CA . ARG A 1 73 ? -1.972 -0.083 9.103 1.00 94.44 73 ARG A CA 1
ATOM 581 C C . ARG A 1 73 ? -1.979 0.270 10.587 1.00 94.44 73 ARG A C 1
ATOM 583 O O . ARG A 1 73 ? -2.872 -0.164 11.305 1.00 94.44 73 ARG A O 1
ATOM 590 N N . LYS A 1 74 ? -0.998 1.055 11.032 1.00 95.06 74 LYS A N 1
ATOM 591 C CA . LYS A 1 74 ? -0.924 1.536 12.410 1.00 95.06 74 LYS A CA 1
ATOM 592 C C . LYS A 1 74 ? -2.140 2.401 12.752 1.00 95.06 74 LYS A C 1
ATOM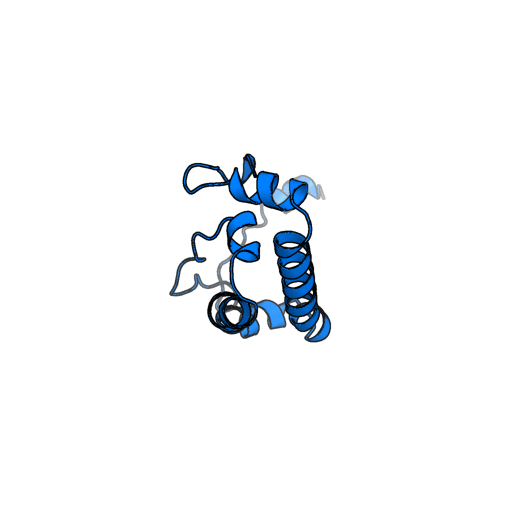 594 O O . LYS A 1 74 ? -2.780 2.153 13.765 1.00 95.06 74 LYS A O 1
ATOM 599 N N . THR A 1 75 ? -2.503 3.345 11.882 1.00 94.75 75 THR A N 1
ATOM 600 C CA . THR A 1 75 ? -3.704 4.176 12.049 1.00 94.75 75 THR A CA 1
ATOM 601 C C . THR A 1 75 ? -4.966 3.322 12.126 1.00 94.75 75 THR A C 1
ATOM 603 O O . THR A 1 75 ? -5.790 3.551 12.995 1.00 94.75 75 THR A O 1
ATOM 606 N N . TYR A 1 76 ? -5.099 2.283 11.301 1.00 93.69 76 TYR A N 1
ATOM 607 C CA . TYR A 1 76 ? -6.223 1.344 11.386 1.00 93.69 76 TYR A CA 1
ATOM 608 C C . TYR A 1 76 ? -6.313 0.604 12.728 1.00 93.69 76 TYR A C 1
ATOM 610 O O . TYR A 1 76 ? -7.409 0.311 13.211 1.00 93.69 76 TYR A O 1
ATOM 618 N N . ASP A 1 77 ? -5.175 0.269 13.331 1.00 93.44 77 ASP A N 1
ATOM 619 C CA 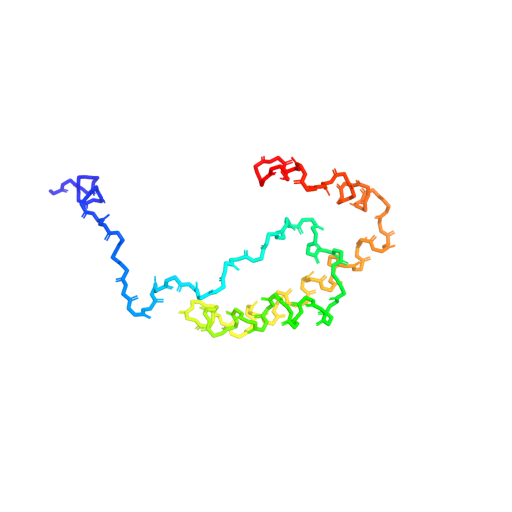. ASP A 1 77 ? -5.157 -0.420 14.618 1.00 93.44 77 ASP A CA 1
ATOM 620 C C . ASP A 1 77 ? -5.466 0.551 15.788 1.00 93.44 77 ASP A C 1
ATOM 622 O O . ASP A 1 77 ? -6.078 0.132 16.775 1.00 93.44 77 ASP A O 1
ATOM 626 N N . GLU A 1 78 ? -5.098 1.834 15.669 1.00 96.62 78 GLU A N 1
ATOM 627 C CA . GLU A 1 78 ? -5.165 2.849 16.740 1.00 96.62 78 GLU A CA 1
ATOM 628 C C . GLU A 1 78 ? -6.395 3.778 16.687 1.00 96.62 78 GLU A C 1
ATOM 630 O O . GLU A 1 78 ? -6.873 4.207 17.737 1.00 96.62 78 GLU A O 1
ATOM 635 N N . ASP A 1 79 ? -6.911 4.093 15.498 1.00 96.38 79 ASP A N 1
ATOM 636 C CA . ASP A 1 79 ? -8.002 5.048 15.273 1.00 96.38 79 ASP A CA 1
ATOM 637 C C . ASP A 1 79 ? -9.309 4.312 14.938 1.00 96.38 79 ASP A C 1
ATOM 639 O O . ASP A 1 79 ? -9.464 3.679 13.889 1.00 96.38 79 ASP A O 1
ATOM 643 N N . GLU A 1 80 ? -10.264 4.388 15.865 1.00 94.31 80 GLU A N 1
ATOM 644 C CA . GLU A 1 80 ? -11.556 3.715 15.755 1.00 94.31 80 GLU A CA 1
ATOM 645 C C . GLU A 1 80 ? -12.463 4.324 14.677 1.00 94.31 80 GLU A C 1
ATOM 647 O O . GLU A 1 80 ? -13.176 3.579 14.001 1.00 94.31 80 GLU A O 1
ATOM 652 N N . GLU A 1 81 ? -12.414 5.643 14.472 1.00 93.00 81 GLU A N 1
ATOM 653 C CA . GLU A 1 81 ? -13.206 6.324 13.442 1.00 93.00 81 GLU A CA 1
ATOM 654 C C . GLU A 1 81 ? -12.680 5.956 12.054 1.00 93.00 81 GLU A C 1
ATOM 656 O O . GLU A 1 81 ? -13.444 5.533 11.181 1.00 93.00 81 GLU A O 1
ATOM 661 N N . PHE A 1 82 ? -11.358 6.008 11.881 1.00 90.12 82 PHE A N 1
ATOM 662 C CA . PHE A 1 82 ? -10.708 5.570 10.652 1.00 90.12 82 PHE A CA 1
ATOM 663 C C . PHE A 1 82 ? -11.007 4.095 10.356 1.00 90.12 82 PHE A C 1
ATOM 665 O O . PHE A 1 82 ? -11.399 3.744 9.240 1.00 90.12 82 PHE A O 1
ATOM 672 N N . ARG A 1 83 ? -10.886 3.218 11.361 1.00 92.81 83 ARG A N 1
ATOM 673 C CA . ARG A 1 83 ? -11.217 1.797 11.213 1.00 92.81 83 ARG A CA 1
ATOM 674 C C . ARG A 1 83 ? -12.670 1.590 10.795 1.00 92.81 83 ARG A C 1
ATOM 676 O O . ARG A 1 83 ? -12.913 0.795 9.892 1.00 92.81 83 ARG A O 1
ATOM 683 N N . ALA A 1 84 ? -13.619 2.314 11.388 1.00 90.75 84 ALA A N 1
ATOM 684 C CA . ALA A 1 84 ? -15.036 2.201 11.046 1.00 90.75 84 ALA A CA 1
ATOM 685 C C . ALA A 1 84 ? -15.322 2.583 9.583 1.00 90.75 84 ALA A C 1
ATOM 687 O O . ALA A 1 84 ? -16.110 1.906 8.920 1.00 90.75 84 ALA A O 1
ATOM 688 N N . VAL A 1 85 ? -14.654 3.617 9.055 1.00 88.56 85 VAL A N 1
A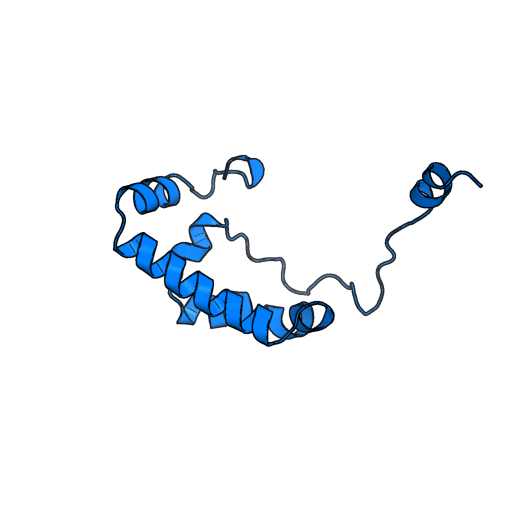TOM 689 C CA . VAL A 1 85 ? -14.734 3.979 7.629 1.00 88.56 85 VAL A CA 1
ATOM 690 C C . VAL A 1 85 ? -14.202 2.837 6.764 1.00 88.56 85 VAL A C 1
ATOM 692 O O . VAL A 1 85 ? -14.905 2.351 5.881 1.00 88.56 85 VAL A O 1
ATOM 695 N N . ILE A 1 86 ? -13.003 2.335 7.068 1.00 87.94 86 ILE A N 1
ATOM 696 C CA . ILE A 1 86 ? -12.365 1.242 6.320 1.00 87.94 86 ILE A CA 1
ATOM 697 C C . ILE A 1 86 ? -13.176 -0.068 6.389 1.00 87.94 86 ILE A C 1
ATOM 699 O O . ILE A 1 86 ? -13.188 -0.852 5.435 1.00 87.94 86 ILE A O 1
ATOM 703 N N . ASP A 1 87 ? -13.872 -0.325 7.495 1.00 87.94 87 ASP A N 1
ATOM 704 C CA . ASP A 1 87 ? -14.721 -1.504 7.679 1.00 87.94 87 ASP A CA 1
ATOM 705 C C . ASP A 1 87 ? -16.072 -1.423 6.976 1.00 87.94 87 ASP A C 1
ATOM 707 O O . ASP A 1 87 ? -16.650 -2.466 6.669 1.00 87.94 87 ASP A O 1
ATOM 711 N N . LYS A 1 88 ? -16.537 -0.218 6.637 1.00 85.94 88 LYS A N 1
ATOM 712 C CA . LYS A 1 88 ? -17.753 -0.024 5.844 1.00 85.94 88 LYS A CA 1
ATOM 713 C C . LYS A 1 88 ? -17.588 -0.474 4.390 1.00 85.94 88 LYS A C 1
ATOM 715 O O . LYS A 1 88 ? -18.577 -0.846 3.764 1.00 85.94 88 LYS A O 1
ATOM 720 N N . HIS A 1 89 ? -16.364 -0.451 3.864 1.00 79.38 89 HIS A N 1
ATOM 721 C CA . HIS A 1 89 ? -16.088 -0.899 2.503 1.00 79.38 89 HIS A CA 1
ATOM 722 C C . HIS A 1 89 ? -15.990 -2.430 2.446 1.00 79.38 89 HIS A C 1
ATOM 724 O O . HIS A 1 89 ? -15.115 -3.051 3.062 1.00 79.38 89 HIS A O 1
ATOM 730 N N . ASP A 1 90 ? -16.883 -3.038 1.675 1.00 73.00 90 ASP A N 1
ATOM 731 C CA . ASP A 1 90 ? -16.979 -4.480 1.463 1.00 73.00 90 ASP A CA 1
ATOM 732 C C . 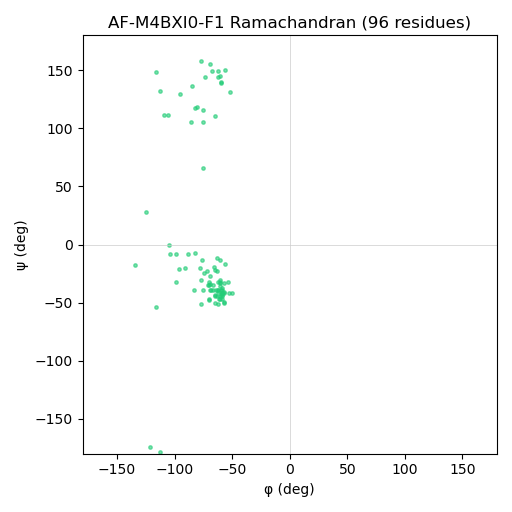ASP A 1 90 ? -16.842 -4.846 -0.025 1.00 73.00 90 ASP A C 1
ATOM 734 O O . ASP A 1 90 ? -16.575 -4.003 -0.876 1.00 73.00 90 ASP A O 1
ATOM 738 N N . VAL A 1 91 ? -17.025 -6.126 -0.356 1.00 67.12 91 VAL A N 1
ATOM 739 C CA . VAL A 1 91 ? -16.939 -6.630 -1.740 1.00 67.12 91 VAL A CA 1
ATOM 740 C C . VAL A 1 91 ? -17.992 -6.044 -2.691 1.00 67.12 91 VAL A C 1
ATOM 742 O O . VAL A 1 91 ? -17.883 -6.248 -3.897 1.00 67.12 91 VAL A O 1
ATOM 745 N N . ASN A 1 92 ? -18.999 -5.345 -2.164 1.00 69.12 92 ASN A N 1
ATOM 746 C CA . ASN A 1 92 ? -20.051 -4.684 -2.930 1.00 69.12 92 ASN A CA 1
ATOM 747 C C . ASN A 1 92 ? -19.788 -3.183 -3.104 1.00 69.12 92 ASN A C 1
ATOM 749 O O . ASN A 1 92 ? -20.510 -2.536 -3.854 1.00 69.12 92 ASN A O 1
ATOM 753 N N . THR A 1 93 ? -18.774 -2.630 -2.431 1.00 64.50 93 THR A N 1
ATOM 754 C CA . THR A 1 93 ? -18.384 -1.227 -2.588 1.00 64.50 93 THR A CA 1
ATOM 755 C C . THR A 1 93 ? -17.641 -1.065 -3.910 1.00 64.50 93 THR A C 1
ATOM 757 O O . THR A 1 93 ? -16.566 -1.642 -4.104 1.00 64.50 93 THR A O 1
ATOM 760 N N . PHE A 1 94 ? -18.208 -0.291 -4.834 1.00 60.34 94 PHE A N 1
ATOM 761 C CA . PHE A 1 94 ? -17.533 0.006 -6.094 1.00 60.34 94 PHE A CA 1
ATOM 762 C C . PHE A 1 94 ? -16.324 0.920 -5.869 1.00 60.34 94 PHE A C 1
ATOM 764 O O . PHE A 1 94 ? -16.264 1.678 -4.906 1.00 60.34 94 PHE A O 1
ATOM 771 N N . PHE A 1 95 ? -15.353 0.869 -6.785 1.00 54.72 95 PHE A N 1
ATOM 772 C CA . PHE A 1 95 ? -14.150 1.707 -6.711 1.00 54.72 95 PHE A CA 1
ATOM 773 C C . PHE A 1 95 ? -14.476 3.211 -6.653 1.00 54.72 95 PHE A C 1
ATOM 775 O O . PHE A 1 95 ? -13.776 3.949 -5.973 1.00 54.72 95 PHE A O 1
ATOM 782 N N . ASP A 1 96 ? -15.559 3.641 -7.307 1.00 57.88 96 ASP A N 1
ATOM 783 C CA . ASP A 1 96 ? -16.008 5.042 -7.334 1.00 57.88 96 ASP A CA 1
ATOM 784 C C . ASP A 1 96 ? -16.837 5.446 -6.094 1.00 57.88 96 ASP A C 1
ATOM 786 O O . ASP A 1 96 ? -17.190 6.612 -5.933 1.00 57.88 96 ASP A O 1
ATOM 790 N N . GLU A 1 97 ? -17.173 4.483 -5.232 1.00 52.78 97 GLU A N 1
ATOM 791 C CA . GLU A 1 97 ? -17.923 4.674 -3.981 1.00 52.78 97 GLU A CA 1
ATOM 792 C C . GLU A 1 97 ? -17.017 4.579 -2.738 1.00 52.78 97 GLU A C 1
ATOM 794 O O . GLU A 1 97 ? -17.506 4.682 -1.607 1.00 52.78 97 GLU A O 1
ATOM 799 N N . ALA A 1 98 ? -15.717 4.340 -2.953 1.00 50.81 98 ALA A N 1
ATOM 800 C CA . ALA A 1 98 ? -14.687 4.211 -1.927 1.00 50.81 98 ALA A CA 1
ATOM 801 C C . ALA A 1 98 ? -14.073 5.560 -1.528 1.00 50.81 98 ALA A C 1
ATOM 803 O O . ALA A 1 98 ? -13.852 6.413 -2.417 1.00 50.81 98 ALA A O 1
#